Protein AF-A0A1M6M7X1-F1 (afdb_monomer_lite)

Structure (mmCIF, N/CA/C/O backbone):
data_AF-A0A1M6M7X1-F1
#
_entry.id   AF-A0A1M6M7X1-F1
#
loop_
_atom_site.group_PDB
_atom_site.id
_atom_site.type_symbol
_atom_site.label_atom_id
_atom_site.label_alt_id
_atom_site.label_comp_id
_atom_site.label_asym_id
_atom_site.label_entity_id
_atom_site.label_seq_id
_atom_site.pdbx_PDB_ins_code
_atom_site.Cartn_x
_atom_site.Cartn_y
_atom_site.Cartn_z
_atom_site.occupancy
_atom_site.B_iso_or_equiv
_atom_site.auth_seq_id
_atom_site.auth_comp_id
_atom_site.auth_asym_id
_atom_site.auth_atom_id
_atom_site.pdbx_PDB_model_num
ATOM 1 N N . MET A 1 1 ? 32.493 6.534 -99.568 1.00 54.03 1 MET A N 1
ATOM 2 C CA . MET A 1 1 ? 32.599 6.986 -98.164 1.00 54.03 1 MET A CA 1
ATOM 3 C C . MET A 1 1 ? 33.743 6.218 -97.540 1.00 54.03 1 MET A C 1
ATOM 5 O O . MET A 1 1 ? 33.725 4.997 -97.611 1.00 54.03 1 MET A O 1
ATOM 9 N N . SER A 1 2 ? 34.792 6.913 -97.105 1.00 65.88 2 SER A N 1
ATOM 10 C CA . SER A 1 2 ? 36.063 6.295 -96.724 1.00 65.88 2 SER A CA 1
ATOM 11 C C . SER A 1 2 ? 35.942 5.553 -95.394 1.00 65.88 2 SER A C 1
ATOM 13 O O . SER A 1 2 ? 35.354 6.055 -94.436 1.00 65.88 2 SER A O 1
ATOM 15 N N . ASN A 1 3 ? 36.535 4.360 -95.332 1.00 74.38 3 ASN A N 1
ATOM 16 C CA . ASN A 1 3 ? 36.610 3.530 -94.126 1.00 74.38 3 ASN A CA 1
ATOM 17 C C . ASN A 1 3 ? 37.164 4.305 -92.913 1.00 74.38 3 ASN A C 1
ATOM 19 O O . ASN A 1 3 ? 36.776 4.035 -91.782 1.00 74.38 3 ASN A O 1
ATOM 23 N N . GLU A 1 4 ? 38.000 5.317 -93.148 1.00 78.19 4 GLU A N 1
ATOM 24 C CA . GLU A 1 4 ? 38.560 6.220 -92.136 1.00 78.19 4 GLU A CA 1
ATOM 25 C C . GLU A 1 4 ? 37.496 6.919 -91.276 1.00 78.19 4 GLU A C 1
ATOM 27 O O . GLU A 1 4 ? 37.674 7.042 -90.066 1.00 78.19 4 GLU A O 1
ATOM 32 N N . PHE A 1 5 ? 36.360 7.321 -91.8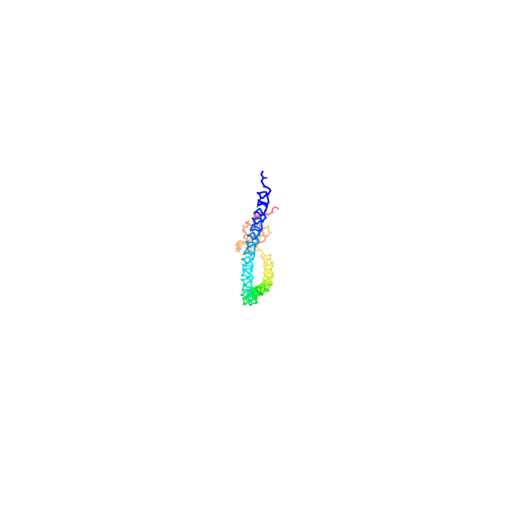61 1.00 81.44 5 PHE A N 1
ATOM 33 C CA . PHE A 1 5 ? 35.287 7.973 -91.104 1.00 81.44 5 PHE A CA 1
ATOM 34 C C . PHE A 1 5 ? 34.593 6.988 -90.148 1.00 81.44 5 PHE A C 1
ATOM 36 O O . PHE A 1 5 ? 34.307 7.315 -88.996 1.00 81.44 5 PHE A O 1
ATOM 43 N N . ILE A 1 6 ? 34.384 5.748 -90.601 1.00 80.12 6 ILE A N 1
ATOM 44 C CA . ILE A 1 6 ? 33.768 4.682 -89.801 1.00 80.12 6 ILE A CA 1
ATOM 45 C C . ILE A 1 6 ? 34.705 4.280 -88.651 1.00 80.12 6 ILE A C 1
ATOM 47 O O . ILE A 1 6 ? 34.267 4.231 -87.502 1.00 80.12 6 ILE A O 1
ATOM 51 N N . PHE A 1 7 ? 36.001 4.094 -88.918 1.00 82.19 7 PHE A N 1
ATOM 52 C CA . PHE A 1 7 ? 36.988 3.785 -87.876 1.00 82.19 7 PHE A CA 1
ATOM 53 C C . PHE A 1 7 ? 37.159 4.932 -86.866 1.00 82.19 7 PHE A C 1
ATOM 55 O O . PHE A 1 7 ? 37.235 4.683 -85.662 1.00 82.19 7 PHE A O 1
ATOM 62 N N . GLY A 1 8 ? 37.141 6.189 -87.322 1.00 87.62 8 GLY A N 1
ATOM 63 C CA . GLY A 1 8 ? 37.217 7.357 -86.441 1.00 87.62 8 GLY A CA 1
ATOM 64 C C . GLY A 1 8 ? 36.043 7.442 -85.460 1.00 87.62 8 GLY A C 1
ATOM 65 O O . GLY A 1 8 ? 36.248 7.674 -84.268 1.00 87.62 8 GLY A O 1
ATOM 66 N N . THR A 1 9 ? 34.816 7.184 -85.928 1.00 89.31 9 THR A N 1
ATOM 67 C CA . THR A 1 9 ? 33.617 7.209 -85.065 1.00 89.31 9 THR A CA 1
ATOM 68 C C . THR A 1 9 ? 33.633 6.108 -84.000 1.00 89.31 9 THR A C 1
ATOM 70 O O . THR A 1 9 ? 33.241 6.355 -82.859 1.00 89.31 9 THR A O 1
ATOM 73 N N . GLN A 1 10 ? 34.158 4.920 -84.324 1.00 87.12 10 GLN A N 1
ATOM 74 C CA . GLN A 1 10 ? 34.300 3.820 -83.367 1.00 87.12 10 GLN A CA 1
ATOM 75 C C . GLN A 1 10 ? 35.310 4.158 -82.267 1.00 87.12 10 GLN A C 1
ATOM 77 O O . GLN A 1 10 ? 34.989 4.019 -81.086 1.00 87.12 10 GLN A O 1
ATOM 82 N N . ILE A 1 11 ? 36.486 4.684 -82.625 1.00 92.19 11 ILE A N 1
ATOM 83 C CA . ILE A 1 11 ? 37.505 5.098 -81.647 1.00 92.19 11 ILE A CA 1
ATOM 84 C C . ILE A 1 11 ? 36.962 6.216 -80.749 1.00 92.19 11 ILE A C 1
ATOM 86 O O . ILE A 1 11 ? 37.096 6.142 -79.527 1.00 92.19 11 ILE A O 1
ATOM 90 N N . ALA A 1 12 ? 36.281 7.210 -81.325 1.00 92.25 12 ALA A N 1
ATOM 91 C CA . ALA A 1 12 ? 35.659 8.284 -80.554 1.00 92.25 12 ALA A CA 1
ATOM 92 C C . ALA A 1 12 ? 34.602 7.752 -79.569 1.00 92.25 12 ALA A C 1
ATOM 94 O O . ALA A 1 12 ? 34.583 8.169 -78.411 1.00 92.25 12 ALA A O 1
ATOM 95 N N . SER A 1 13 ? 33.773 6.787 -79.986 1.00 93.06 13 SER A N 1
ATOM 96 C CA . SER A 1 13 ? 32.768 6.171 -79.108 1.00 93.06 13 SER A CA 1
ATOM 97 C C . SER A 1 13 ? 33.396 5.413 -77.934 1.00 93.06 13 SER A C 1
ATOM 99 O O . SER A 1 13 ? 32.917 5.530 -76.807 1.00 93.06 13 SER A O 1
ATOM 101 N N . ILE A 1 14 ? 34.515 4.714 -78.163 1.00 92.62 14 ILE A N 1
ATOM 102 C CA . ILE A 1 14 ? 35.257 3.997 -77.118 1.00 92.62 14 ILE A CA 1
ATOM 103 C C . ILE A 1 14 ? 35.874 4.991 -76.133 1.00 92.62 14 ILE A C 1
ATOM 105 O O . ILE A 1 14 ? 35.773 4.794 -74.925 1.00 92.62 14 ILE A O 1
ATOM 109 N N . ILE A 1 15 ? 36.467 6.084 -76.620 1.00 94.00 15 ILE A N 1
ATOM 110 C CA . ILE A 1 15 ? 37.050 7.120 -75.756 1.00 94.00 15 ILE A CA 1
ATOM 111 C C . ILE A 1 15 ? 35.969 7.761 -74.879 1.00 94.00 15 ILE A C 1
ATOM 113 O O . ILE A 1 15 ? 36.151 7.871 -73.667 1.00 94.00 15 ILE A O 1
ATOM 117 N N . VAL A 1 16 ? 34.824 8.135 -75.460 1.00 94.06 16 VAL A N 1
ATOM 118 C CA . VAL A 1 16 ? 33.691 8.689 -74.701 1.00 94.06 16 VAL A CA 1
ATOM 119 C C . VAL A 1 16 ? 33.188 7.677 -73.672 1.00 94.06 16 VAL A C 1
ATOM 121 O O . VAL A 1 16 ? 32.994 8.033 -72.512 1.00 94.06 16 VAL A O 1
ATOM 124 N N . PHE A 1 17 ? 33.056 6.406 -74.052 1.00 93.50 17 PHE A N 1
ATOM 125 C CA . PHE A 1 17 ? 32.647 5.343 -73.139 1.00 93.50 17 PHE A CA 1
ATOM 126 C C . PHE A 1 17 ? 33.615 5.195 -71.953 1.00 93.50 17 PHE A C 1
ATOM 128 O O . PHE A 1 17 ? 33.182 5.212 -70.799 1.00 93.50 17 PHE A O 1
ATOM 135 N N . VAL A 1 18 ? 34.928 5.160 -72.199 1.00 94.50 18 VAL A N 1
ATOM 136 C CA . VAL A 1 18 ? 35.949 5.076 -71.139 1.00 94.50 18 VAL A CA 1
ATOM 137 C C . VAL A 1 18 ? 35.904 6.300 -70.219 1.00 94.50 18 VAL A C 1
ATOM 139 O O . VAL A 1 18 ? 35.960 6.147 -68.998 1.00 94.50 18 VAL A O 1
ATOM 142 N N . LEU A 1 19 ? 35.739 7.506 -70.771 1.00 92.81 19 LEU A N 1
ATOM 143 C CA . LEU A 1 19 ? 35.621 8.734 -69.978 1.00 92.81 19 LEU A CA 1
ATOM 144 C C . LEU A 1 19 ? 34.359 8.741 -69.106 1.00 92.81 19 LEU A C 1
ATOM 146 O O . LEU A 1 19 ? 34.427 9.133 -67.941 1.00 92.81 19 LEU A O 1
ATOM 150 N N . THR A 1 20 ? 33.222 8.269 -69.628 1.00 93.38 20 THR A N 1
ATOM 151 C CA . THR A 1 20 ? 31.982 8.164 -68.839 1.00 93.38 20 THR A CA 1
ATOM 152 C C . THR A 1 20 ? 32.108 7.153 -67.702 1.00 93.38 20 THR A C 1
ATOM 154 O O . THR A 1 20 ? 31.747 7.473 -66.569 1.00 93.38 20 THR A O 1
ATOM 157 N N . LEU A 1 21 ? 32.699 5.978 -67.950 1.00 90.56 21 LEU A N 1
ATOM 158 C CA . LEU A 1 21 ? 32.972 4.991 -66.902 1.00 90.56 21 LEU A CA 1
ATOM 159 C C . LEU A 1 21 ? 33.907 5.547 -65.826 1.00 90.56 21 LEU A C 1
ATOM 161 O O . LEU A 1 21 ? 33.654 5.361 -64.636 1.00 90.56 21 LEU A O 1
ATOM 165 N N . PHE A 1 22 ? 34.954 6.271 -66.228 1.00 93.19 22 PHE A N 1
ATOM 166 C CA . PHE A 1 22 ? 35.878 6.902 -65.290 1.00 93.19 22 PHE A CA 1
ATOM 167 C C . PHE A 1 22 ? 35.189 7.978 -64.436 1.00 93.19 22 PHE A C 1
ATOM 169 O O . PHE A 1 22 ? 35.411 8.043 -63.225 1.00 93.19 22 PHE A O 1
ATOM 176 N N . GLY A 1 23 ? 34.307 8.783 -65.038 1.00 89.94 23 GLY A N 1
ATOM 177 C CA . GLY A 1 23 ? 33.498 9.774 -64.326 1.00 89.94 23 GLY A CA 1
ATOM 178 C C . GLY A 1 23 ? 32.577 9.142 -63.279 1.00 89.94 23 GLY A C 1
ATOM 179 O O . GLY A 1 23 ? 32.556 9.585 -62.129 1.00 89.94 23 GLY A O 1
ATOM 180 N N . ILE A 1 24 ? 31.874 8.065 -63.646 1.00 89.00 24 ILE A N 1
ATOM 181 C CA . ILE A 1 24 ? 30.995 7.320 -62.731 1.00 89.00 24 ILE A CA 1
ATOM 182 C C . ILE A 1 24 ? 31.812 6.693 -61.596 1.00 89.00 24 ILE A C 1
ATOM 184 O O . ILE A 1 24 ? 31.451 6.845 -60.431 1.00 89.00 24 ILE A O 1
ATOM 188 N N . TYR A 1 25 ? 32.942 6.052 -61.911 1.00 88.25 25 TYR A N 1
ATOM 189 C CA . TYR A 1 25 ? 33.834 5.456 -60.915 1.00 88.25 25 TYR A CA 1
ATOM 190 C C . TYR A 1 25 ? 34.336 6.495 -59.905 1.00 88.25 25 TYR A C 1
ATOM 192 O O . TYR A 1 25 ? 34.223 6.291 -58.696 1.00 88.25 25 TYR A O 1
ATOM 200 N N . ARG A 1 26 ? 34.829 7.646 -60.383 1.00 84.31 26 ARG A N 1
ATOM 201 C CA . ARG A 1 26 ? 35.319 8.727 -59.516 1.00 84.31 26 ARG A CA 1
ATOM 202 C C . ARG A 1 26 ? 34.208 9.293 -58.627 1.00 84.31 26 ARG A C 1
ATOM 204 O O . ARG A 1 26 ? 34.454 9.558 -57.452 1.00 84.31 26 ARG A O 1
ATOM 211 N N . SER A 1 27 ? 32.997 9.453 -59.164 1.00 82.44 27 SER A N 1
ATOM 212 C CA . SER A 1 27 ? 31.837 9.901 -58.384 1.00 82.44 27 SER A CA 1
ATOM 213 C C . SER A 1 27 ? 31.486 8.907 -57.274 1.00 82.44 27 SER A C 1
ATOM 215 O O . SER A 1 27 ? 31.290 9.307 -56.128 1.00 82.44 27 SER A O 1
ATOM 217 N N . LEU A 1 28 ? 31.490 7.608 -57.584 1.00 81.56 28 LEU A N 1
ATOM 218 C CA . LEU A 1 28 ? 31.198 6.554 -56.614 1.00 81.56 28 LEU A CA 1
ATOM 219 C C . LEU A 1 28 ? 32.229 6.505 -55.477 1.00 81.56 28 LEU A C 1
ATOM 221 O O . LEU A 1 28 ? 31.867 6.296 -54.321 1.00 81.56 28 LEU A O 1
ATOM 225 N N . VAL A 1 29 ? 33.510 6.706 -55.800 1.00 82.31 29 VAL A N 1
ATOM 226 C CA . VAL A 1 29 ? 34.595 6.761 -54.809 1.00 82.31 29 VAL A CA 1
ATOM 227 C C . VAL A 1 29 ? 34.425 7.972 -53.890 1.00 82.31 29 VAL A C 1
ATOM 229 O O . VAL A 1 29 ? 34.438 7.810 -52.675 1.00 82.31 29 VAL A O 1
ATOM 232 N N . SER A 1 30 ? 34.139 9.154 -54.446 1.00 73.50 30 SER A N 1
ATOM 233 C CA . SER A 1 30 ? 33.895 10.361 -53.643 1.00 73.50 30 SER A CA 1
ATOM 234 C C . SER A 1 30 ? 32.686 10.218 -52.711 1.00 73.50 30 SER A C 1
ATOM 236 O O . SER A 1 30 ? 32.713 10.723 -51.591 1.00 73.50 30 SER A O 1
ATOM 238 N N . GLN A 1 31 ? 31.629 9.529 -53.153 1.00 71.19 31 GLN A N 1
ATOM 239 C CA . GLN A 1 31 ? 30.468 9.246 -52.307 1.00 71.19 31 GLN A CA 1
ATOM 240 C C . GLN A 1 31 ? 30.832 8.275 -51.177 1.00 71.19 31 GLN A C 1
ATOM 242 O O . GLN A 1 31 ? 30.472 8.518 -50.026 1.00 71.19 31 GLN A O 1
ATOM 247 N N . LYS A 1 32 ? 31.601 7.219 -51.474 1.00 71.81 32 LYS A N 1
ATOM 248 C CA . LYS A 1 32 ? 32.083 6.270 -50.460 1.00 71.81 32 LYS A CA 1
ATOM 249 C C . LYS A 1 32 ? 32.921 6.946 -49.377 1.00 71.81 32 LYS A C 1
ATOM 251 O O . LYS A 1 32 ? 32.707 6.639 -48.209 1.00 71.81 32 LYS A O 1
ATOM 256 N N . ASP A 1 33 ? 33.799 7.879 -49.732 1.00 72.88 33 ASP A N 1
ATOM 257 C CA . ASP A 1 33 ? 34.637 8.579 -48.750 1.00 72.88 33 ASP A CA 1
ATOM 258 C C . ASP A 1 33 ? 33.793 9.423 -47.781 1.00 72.88 33 ASP A C 1
ATOM 260 O O . ASP A 1 33 ? 33.977 9.330 -46.568 1.00 72.88 33 ASP A O 1
ATOM 264 N N . SER A 1 34 ? 32.786 10.143 -48.290 1.00 70.56 34 SER A N 1
ATOM 265 C CA . SER A 1 34 ? 31.873 10.936 -47.449 1.00 70.56 34 SER A CA 1
ATOM 266 C C . SER A 1 34 ? 31.012 10.077 -46.510 1.00 70.56 34 SER A C 1
ATOM 268 O O . SER A 1 34 ? 30.774 10.443 -45.360 1.00 70.56 34 SER A O 1
ATOM 270 N N . VAL A 1 35 ? 30.590 8.891 -46.963 1.00 74.75 35 VAL A N 1
ATOM 271 C CA . VAL A 1 35 ? 29.845 7.926 -46.139 1.00 74.75 35 VAL A CA 1
ATOM 272 C C . VAL A 1 35 ? 30.746 7.307 -45.070 1.00 74.75 35 VAL A C 1
ATOM 274 O O . VAL A 1 35 ? 30.307 7.114 -43.939 1.00 74.75 35 VAL A O 1
ATOM 277 N N . ILE A 1 36 ? 32.007 7.014 -45.396 1.00 73.12 36 ILE A N 1
ATOM 278 C CA . ILE A 1 36 ? 32.982 6.497 -44.428 1.00 73.12 36 ILE A CA 1
ATOM 279 C C . ILE A 1 36 ? 33.263 7.540 -43.342 1.00 73.12 36 ILE A C 1
ATOM 281 O O . ILE A 1 36 ? 33.352 7.183 -42.167 1.00 73.12 36 ILE A O 1
ATOM 285 N N . GLU A 1 37 ? 33.384 8.813 -43.710 1.00 78.00 37 GLU A N 1
ATOM 286 C CA . GLU A 1 37 ? 33.594 9.903 -42.758 1.00 78.00 37 GLU A CA 1
ATOM 287 C C . GLU A 1 37 ? 32.381 10.090 -41.836 1.00 78.00 37 GLU A C 1
ATOM 289 O O . GLU A 1 37 ? 32.538 10.085 -40.613 1.00 78.00 37 GLU A O 1
ATOM 294 N N . LEU A 1 38 ? 31.168 10.090 -42.398 1.00 76.06 38 LEU A N 1
ATOM 295 C CA . LEU A 1 38 ? 29.918 10.147 -41.636 1.00 76.06 38 LEU A CA 1
ATOM 296 C C . LEU A 1 38 ? 29.772 8.965 -40.659 1.00 76.06 38 LEU A C 1
ATOM 298 O O . LEU A 1 38 ? 29.432 9.155 -39.491 1.00 76.06 38 LEU A O 1
ATOM 302 N N . LEU A 1 39 ? 30.044 7.736 -41.112 1.00 69.12 39 LEU A N 1
ATOM 303 C CA . LEU A 1 39 ? 29.962 6.534 -40.272 1.00 69.12 39 LEU A CA 1
ATOM 304 C C . LEU A 1 39 ? 31.002 6.557 -39.144 1.00 69.12 39 LEU A C 1
ATOM 306 O O . LEU A 1 39 ? 30.700 6.162 -38.017 1.00 69.12 39 LEU A O 1
ATOM 310 N N . ARG A 1 40 ? 32.217 7.054 -39.415 1.00 73.19 40 ARG A N 1
ATOM 311 C CA . ARG A 1 40 ? 33.253 7.245 -38.387 1.00 73.19 40 ARG A CA 1
ATOM 312 C C . ARG A 1 40 ? 32.832 8.273 -37.346 1.00 73.19 40 ARG A C 1
ATOM 314 O O . ARG A 1 40 ? 33.077 8.065 -36.158 1.00 73.19 40 ARG A O 1
ATOM 321 N N . GLU A 1 41 ? 32.193 9.357 -37.768 1.00 78.94 41 GLU A N 1
ATOM 322 C CA . GLU A 1 41 ? 31.708 10.390 -36.860 1.00 78.94 41 GLU A CA 1
ATOM 323 C C . GLU A 1 41 ? 30.548 9.889 -35.989 1.00 78.94 41 GLU A C 1
ATOM 325 O O . GLU A 1 41 ? 30.575 10.082 -34.774 1.00 78.94 41 GLU A O 1
ATOM 330 N N . GLN A 1 42 ? 29.597 9.141 -36.559 1.00 74.81 42 GLN A N 1
ATOM 331 C CA . GLN A 1 42 ? 28.533 8.488 -35.787 1.00 74.81 42 GLN A CA 1
ATOM 332 C C . GLN A 1 42 ? 29.081 7.471 -34.781 1.00 74.81 42 GLN A C 1
ATOM 334 O O . GLN A 1 42 ? 28.630 7.448 -33.636 1.00 74.81 42 GLN A O 1
ATOM 339 N N . SER A 1 43 ? 30.081 6.674 -35.173 1.00 70.88 43 SER A N 1
ATOM 340 C CA . SER A 1 43 ? 30.738 5.727 -34.267 1.00 70.88 43 SER A CA 1
ATOM 341 C C . SER A 1 43 ? 31.414 6.449 -33.100 1.00 70.88 43 SER A C 1
ATOM 343 O O . SER A 1 43 ? 31.220 6.057 -31.954 1.00 70.88 43 SER A O 1
ATOM 345 N N . ARG A 1 44 ? 32.144 7.543 -33.363 1.00 76.00 44 ARG A N 1
ATOM 346 C CA . ARG A 1 44 ? 32.761 8.368 -32.307 1.00 76.00 44 ARG A CA 1
ATOM 347 C C . ARG A 1 44 ? 31.725 9.030 -31.407 1.00 76.00 44 ARG A C 1
ATOM 349 O O . ARG A 1 44 ? 31.915 9.085 -30.198 1.00 76.00 44 ARG A O 1
ATOM 356 N N . GLN A 1 45 ? 30.620 9.523 -31.965 1.00 80.50 45 GLN A N 1
ATOM 357 C CA . GLN A 1 45 ? 29.532 10.094 -31.170 1.00 80.50 45 GLN A CA 1
ATOM 358 C C . GLN A 1 45 ? 28.878 9.047 -30.264 1.00 80.50 45 GLN A C 1
ATOM 360 O O . GLN A 1 45 ? 28.573 9.347 -29.112 1.00 80.50 45 GLN A O 1
ATOM 365 N N . GLN A 1 46 ? 28.663 7.826 -30.760 1.00 72.06 46 GLN A N 1
ATOM 366 C CA . GLN A 1 46 ? 28.135 6.729 -29.951 1.00 72.06 46 GLN A CA 1
ATOM 367 C C . GLN A 1 46 ? 29.126 6.294 -28.871 1.00 72.06 46 GLN A C 1
ATOM 369 O O . GLN A 1 46 ? 28.714 6.117 -27.732 1.00 72.06 46 GLN A O 1
ATOM 374 N N . GLU A 1 47 ? 30.415 6.190 -29.186 1.00 72.81 47 GLU A N 1
ATOM 375 C CA . GLU A 1 47 ? 31.465 5.850 -28.221 1.00 72.81 47 GLU A CA 1
ATOM 376 C C . GLU A 1 47 ? 31.599 6.917 -27.124 1.00 72.81 47 GLU A C 1
ATOM 378 O O . GLU A 1 47 ? 31.633 6.581 -25.944 1.00 72.81 47 GLU A O 1
ATOM 383 N N . ASN A 1 48 ? 31.545 8.203 -27.484 1.00 75.00 48 ASN A N 1
ATOM 384 C CA . ASN A 1 48 ? 31.525 9.308 -26.522 1.00 75.00 48 ASN A CA 1
ATOM 385 C C . ASN A 1 48 ? 30.273 9.281 -25.637 1.00 75.00 48 ASN A C 1
ATOM 387 O O . ASN A 1 48 ? 30.383 9.484 -24.433 1.00 75.00 48 ASN A O 1
ATOM 391 N N . LYS A 1 49 ? 29.095 8.974 -26.202 1.00 72.50 49 LYS A N 1
ATOM 392 C CA . LYS A 1 49 ? 27.866 8.775 -25.418 1.00 72.50 49 LYS A CA 1
ATOM 393 C C . LYS A 1 49 ? 27.969 7.561 -24.506 1.00 72.50 49 LYS A C 1
ATOM 395 O O . LYS A 1 49 ? 27.485 7.620 -23.387 1.00 72.50 49 LYS A O 1
ATOM 400 N N . ILE A 1 50 ? 28.592 6.472 -24.953 1.00 66.19 50 ILE A N 1
ATOM 401 C CA . ILE A 1 50 ? 28.829 5.289 -24.123 1.00 66.19 50 ILE A CA 1
ATOM 402 C C . ILE A 1 50 ? 29.800 5.626 -22.994 1.00 66.19 50 ILE A C 1
ATOM 404 O O . ILE A 1 50 ? 29.540 5.214 -21.877 1.00 66.19 50 ILE A O 1
ATOM 408 N N . LEU A 1 51 ? 30.861 6.398 -23.236 1.00 67.44 51 LEU A N 1
ATOM 409 C CA . LEU A 1 51 ? 31.795 6.852 -22.199 1.00 67.44 51 LEU A CA 1
ATOM 410 C C . LEU A 1 51 ? 31.140 7.819 -21.208 1.00 67.44 51 LEU A C 1
ATOM 412 O O . LEU A 1 51 ? 31.328 7.685 -20.003 1.00 67.44 51 LEU A O 1
ATOM 416 N N . GLU A 1 52 ? 30.340 8.768 -21.688 1.00 69.62 52 GLU A N 1
ATOM 417 C CA . GLU A 1 52 ? 29.571 9.686 -20.845 1.00 69.62 52 GLU A CA 1
ATOM 418 C C . GLU A 1 52 ? 28.541 8.924 -20.003 1.00 69.62 52 GLU A C 1
ATOM 420 O O . GLU 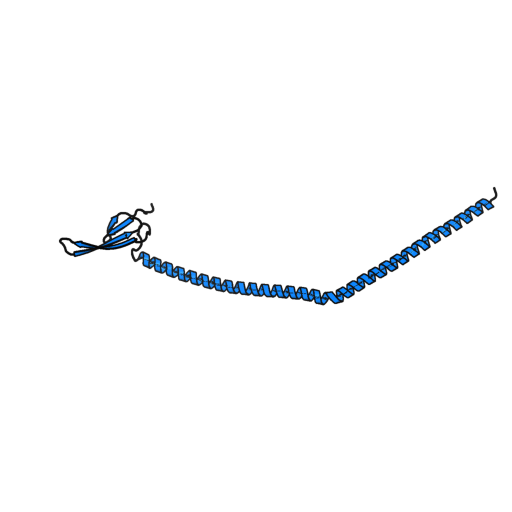A 1 52 ? 28.471 9.105 -18.788 1.00 69.62 52 GLU A O 1
ATOM 425 N N . LEU A 1 53 ? 27.816 7.988 -20.620 1.00 61.41 53 LEU A N 1
ATOM 426 C CA . LEU A 1 53 ? 26.902 7.094 -19.923 1.00 61.41 53 LEU A CA 1
ATOM 427 C C . LEU A 1 53 ? 27.644 6.119 -19.010 1.00 61.41 53 LEU A C 1
ATOM 429 O O . LEU A 1 53 ? 27.130 5.833 -17.949 1.00 61.41 53 LEU A O 1
ATOM 433 N N . GLN A 1 54 ? 28.834 5.614 -19.320 1.00 58.62 54 GLN A N 1
ATOM 434 C CA . GLN A 1 54 ? 29.612 4.761 -18.408 1.00 58.62 54 GLN A CA 1
ATOM 435 C C . GLN A 1 54 ? 30.137 5.551 -17.209 1.00 58.62 54 GLN A C 1
ATOM 437 O O . GLN A 1 54 ? 30.155 5.024 -16.101 1.00 58.62 54 GLN A O 1
ATOM 442 N N . ASN A 1 55 ? 30.481 6.824 -17.403 1.00 63.56 55 ASN A N 1
ATOM 443 C CA . ASN A 1 55 ? 30.858 7.725 -16.318 1.00 63.56 55 ASN A CA 1
ATOM 444 C C . ASN A 1 55 ? 29.646 8.174 -15.475 1.00 63.56 55 ASN A C 1
ATOM 446 O O . ASN A 1 55 ? 29.822 8.528 -14.312 1.00 63.56 55 ASN A O 1
ATOM 450 N N . GLN A 1 56 ? 28.420 8.133 -16.017 1.00 61.59 56 GLN A N 1
ATOM 451 C CA . GLN A 1 56 ? 27.183 8.510 -15.310 1.00 61.59 56 GLN A CA 1
ATOM 452 C C . GLN A 1 56 ? 26.341 7.318 -14.787 1.00 61.59 56 GLN A C 1
ATOM 454 O O . GLN A 1 56 ? 25.633 7.459 -13.794 1.00 61.59 56 GLN A O 1
ATOM 459 N N . SER A 1 57 ? 26.377 6.136 -15.411 1.00 57.38 57 SER A N 1
ATOM 460 C CA . SER A 1 57 ? 25.351 5.082 -15.249 1.00 57.38 57 SER A CA 1
ATOM 461 C C . SER A 1 57 ? 25.529 4.095 -14.093 1.00 57.38 57 SER A C 1
ATOM 463 O O . SER A 1 57 ? 24.505 3.751 -13.504 1.00 57.38 57 SER A O 1
ATOM 465 N N . PRO A 1 58 ? 26.723 3.624 -13.687 1.00 54.88 58 PRO A N 1
ATOM 466 C CA . PRO A 1 58 ? 26.783 2.639 -12.613 1.00 54.88 58 PRO A CA 1
ATOM 467 C C . PRO A 1 58 ? 26.543 3.260 -11.233 1.00 54.88 58 PRO A C 1
ATOM 469 O O . PRO A 1 58 ? 26.097 2.542 -10.348 1.00 54.88 58 PRO A O 1
ATOM 472 N N . ASP A 1 59 ? 26.766 4.566 -11.040 1.00 60.78 59 ASP A N 1
ATOM 473 C CA . ASP A 1 59 ? 26.591 5.230 -9.736 1.00 60.78 59 ASP A CA 1
ATOM 474 C C . ASP A 1 59 ? 25.237 5.955 -9.614 1.00 60.78 59 ASP A C 1
ATOM 476 O O . ASP A 1 59 ? 24.594 5.907 -8.573 1.00 60.78 59 ASP A O 1
ATOM 480 N N . VAL A 1 60 ? 24.716 6.574 -10.682 1.00 65.50 60 VAL A N 1
ATOM 481 C CA . VAL A 1 60 ? 23.412 7.269 -10.611 1.00 65.50 60 VAL A CA 1
ATOM 482 C C . VAL A 1 60 ? 22.246 6.285 -10.650 1.00 65.50 60 VAL A C 1
ATOM 484 O O . VAL A 1 60 ? 21.288 6.427 -9.891 1.00 65.50 60 VAL A O 1
ATOM 487 N N . LEU A 1 61 ? 22.328 5.261 -11.502 1.00 61.28 61 LEU A N 1
ATOM 488 C CA . LEU A 1 61 ? 21.266 4.264 -11.624 1.00 61.28 61 LEU A CA 1
ATOM 489 C C . LEU A 1 61 ? 21.249 3.334 -10.403 1.00 61.28 61 LEU A C 1
ATOM 491 O O . LEU A 1 61 ? 20.174 2.982 -9.922 1.00 61.28 61 LEU A O 1
ATOM 495 N N . SER A 1 62 ? 22.422 3.007 -9.845 1.00 60.75 62 SER A N 1
ATOM 496 C CA . SER A 1 62 ? 22.515 2.278 -8.576 1.00 60.75 62 SER A CA 1
ATOM 497 C C . SER A 1 62 ? 22.065 3.126 -7.391 1.00 60.75 62 SER A C 1
ATOM 499 O O . SER A 1 62 ? 21.378 2.587 -6.529 1.00 60.75 62 SER A O 1
ATOM 501 N N . ARG A 1 63 ? 22.345 4.437 -7.355 1.00 65.75 63 ARG A N 1
ATOM 502 C CA . ARG A 1 63 ? 21.794 5.340 -6.331 1.00 65.75 63 ARG A CA 1
ATOM 503 C C . ARG A 1 63 ? 20.281 5.434 -6.409 1.00 65.75 63 ARG A C 1
ATOM 505 O O . ARG A 1 63 ? 19.636 5.237 -5.392 1.00 65.75 63 ARG A O 1
ATOM 512 N N . GLN A 1 64 ? 19.704 5.651 -7.591 1.00 74.38 64 GLN A N 1
ATOM 513 C CA . GLN A 1 64 ? 18.245 5.698 -7.746 1.00 74.38 64 GLN A CA 1
ATOM 514 C C . GLN A 1 64 ? 17.582 4.366 -7.393 1.00 74.38 64 GLN A C 1
ATOM 516 O O . GLN A 1 64 ? 16.513 4.346 -6.783 1.00 74.38 64 GLN A O 1
ATOM 521 N N . LEU A 1 65 ? 18.198 3.242 -7.769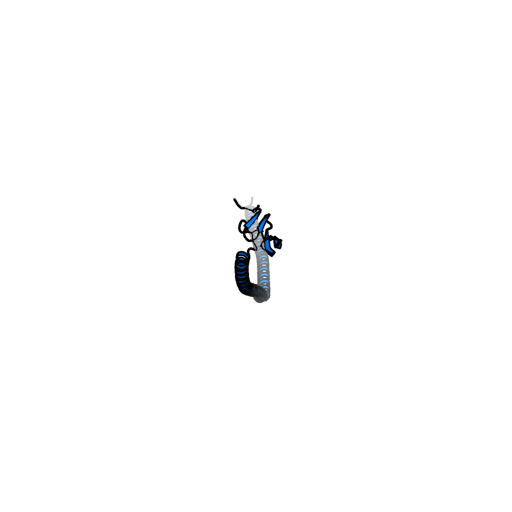 1.00 70.06 65 LEU A N 1
ATOM 522 C CA . LEU A 1 65 ? 17.682 1.926 -7.411 1.00 70.06 65 LEU A CA 1
ATOM 523 C C . LEU A 1 65 ? 17.804 1.681 -5.901 1.00 70.06 65 LEU A C 1
ATOM 525 O O . LEU A 1 65 ? 16.847 1.219 -5.291 1.00 70.06 65 LEU A O 1
ATOM 529 N N . SER A 1 66 ? 18.934 2.045 -5.294 1.00 67.25 66 SER A N 1
ATOM 530 C CA . SER A 1 66 ? 19.165 1.926 -3.850 1.00 67.25 66 SER A CA 1
ATOM 531 C C . SER A 1 66 ? 18.213 2.815 -3.053 1.00 67.25 66 SER A C 1
ATOM 533 O O . SER A 1 66 ? 17.634 2.356 -2.078 1.00 67.25 66 SER A O 1
ATOM 535 N N . GLU A 1 67 ? 17.969 4.042 -3.512 1.00 76.62 67 GLU A N 1
ATOM 536 C CA . GLU A 1 67 ? 17.009 4.974 -2.918 1.00 76.62 67 GLU A CA 1
ATOM 537 C C . GLU A 1 67 ? 15.582 4.416 -2.995 1.00 76.62 67 GLU A C 1
ATOM 539 O O . GLU A 1 67 ? 14.855 4.411 -2.003 1.00 76.62 67 GLU A O 1
ATOM 544 N N . ARG A 1 68 ? 15.184 3.847 -4.141 1.00 75.44 68 ARG A N 1
ATOM 545 C CA . ARG A 1 68 ? 13.879 3.180 -4.278 1.00 75.44 68 ARG A CA 1
ATOM 546 C C . ARG A 1 68 ? 13.753 1.948 -3.387 1.00 75.44 68 ARG A C 1
ATOM 548 O O . ARG A 1 68 ? 12.685 1.729 -2.817 1.00 75.44 68 ARG A O 1
ATOM 555 N N . VAL A 1 69 ? 14.816 1.154 -3.263 1.00 72.62 69 VAL A N 1
ATOM 556 C CA . VAL A 1 69 ? 14.854 -0.010 -2.366 1.00 72.62 69 VAL A CA 1
ATOM 557 C C . VAL A 1 69 ? 14.750 0.436 -0.907 1.00 72.62 69 VAL A C 1
ATOM 559 O O . VAL A 1 69 ? 13.979 -0.151 -0.154 1.00 72.62 69 VAL A O 1
ATOM 562 N N . GLU A 1 70 ? 15.445 1.500 -0.509 1.00 78.31 70 GLU A N 1
ATOM 563 C CA . GLU A 1 70 ? 15.386 2.041 0.850 1.00 78.31 70 GLU A CA 1
ATOM 564 C C . GLU A 1 70 ? 13.991 2.588 1.193 1.00 78.31 70 GLU A C 1
ATOM 566 O O . GLU A 1 70 ? 13.463 2.299 2.267 1.00 78.31 70 GLU A O 1
ATOM 571 N N . ILE A 1 71 ? 13.356 3.323 0.272 1.00 81.62 71 ILE A N 1
ATOM 572 C CA . ILE A 1 71 ? 11.976 3.806 0.436 1.00 81.62 71 ILE A CA 1
ATOM 573 C C . ILE A 1 71 ? 11.007 2.627 0.591 1.00 81.62 71 ILE A C 1
ATOM 575 O O . ILE A 1 71 ? 10.171 2.634 1.494 1.00 81.62 71 ILE A O 1
ATOM 579 N N . ALA A 1 72 ? 11.132 1.597 -0.252 1.00 70.81 72 ALA A N 1
ATOM 580 C CA . ALA A 1 72 ? 10.282 0.412 -0.179 1.00 70.81 72 ALA A CA 1
ATOM 581 C C . ALA A 1 72 ? 10.475 -0.364 1.136 1.00 70.81 72 ALA A C 1
ATOM 583 O O . ALA A 1 72 ? 9.495 -0.815 1.726 1.00 70.81 72 ALA A O 1
ATOM 584 N N . LEU A 1 73 ? 11.714 -0.488 1.624 1.00 71.69 73 LEU A N 1
ATOM 585 C CA . LEU A 1 73 ? 12.012 -1.131 2.906 1.00 71.69 73 LEU A CA 1
ATOM 586 C C . LEU A 1 73 ? 11.427 -0.356 4.090 1.00 71.69 73 LEU A C 1
ATOM 588 O O . LEU A 1 73 ? 10.797 -0.970 4.948 1.00 71.69 73 LEU A O 1
ATOM 592 N N . LYS A 1 74 ? 11.565 0.976 4.112 1.00 79.06 74 LYS A N 1
ATOM 593 C CA . LYS A 1 74 ? 10.951 1.829 5.146 1.00 79.06 74 LYS A CA 1
ATOM 594 C C . LYS A 1 74 ? 9.431 1.715 5.148 1.00 79.06 74 LYS A C 1
ATOM 596 O O . LYS A 1 74 ? 8.819 1.690 6.212 1.00 79.06 74 LYS A O 1
ATOM 601 N N . GLU A 1 75 ? 8.818 1.617 3.972 1.00 65.88 75 GLU A N 1
ATOM 602 C CA . GLU A 1 75 ? 7.370 1.450 3.863 1.00 65.88 75 GLU A CA 1
ATOM 603 C C . GLU A 1 75 ? 6.914 0.064 4.337 1.00 65.88 75 GLU A C 1
ATOM 605 O O . GLU A 1 75 ? 5.929 -0.037 5.065 1.00 65.88 75 GLU A O 1
ATOM 610 N N . ILE A 1 76 ? 7.652 -1.001 4.008 1.00 66.44 76 ILE A N 1
ATOM 611 C CA . ILE A 1 76 ? 7.394 -2.348 4.542 1.00 66.44 76 ILE A CA 1
ATOM 612 C C . ILE A 1 76 ? 7.541 -2.367 6.067 1.00 66.44 76 ILE A C 1
ATOM 614 O O . ILE A 1 76 ? 6.703 -2.954 6.750 1.00 66.44 76 ILE A O 1
ATOM 618 N N . GLU A 1 77 ? 8.573 -1.723 6.614 1.00 73.75 77 GLU A N 1
ATOM 619 C CA . GLU A 1 77 ? 8.781 -1.621 8.060 1.00 73.75 77 GLU A CA 1
ATOM 620 C C . GLU A 1 77 ? 7.629 -0.868 8.733 1.00 73.75 77 GLU A C 1
ATOM 622 O O . GLU A 1 77 ? 7.067 -1.372 9.705 1.00 73.75 77 GLU A O 1
ATOM 627 N N . ARG A 1 78 ? 7.207 0.274 8.172 1.00 77.81 78 ARG A N 1
ATOM 628 C CA . ARG A 1 78 ? 6.044 1.040 8.643 1.00 77.81 78 ARG A CA 1
ATOM 629 C C . ARG A 1 78 ? 4.774 0.194 8.632 1.00 77.81 78 ARG A C 1
ATOM 631 O O . ARG A 1 78 ? 4.115 0.087 9.660 1.00 77.81 78 ARG A O 1
ATOM 638 N N . LEU A 1 79 ? 4.472 -0.462 7.512 1.00 62.16 79 LEU A N 1
ATOM 639 C CA . LEU A 1 79 ? 3.292 -1.321 7.372 1.00 62.16 79 LEU A CA 1
ATOM 640 C C . LEU A 1 79 ? 3.345 -2.542 8.302 1.00 62.16 79 LEU A C 1
ATOM 642 O O . LEU A 1 79 ? 2.315 -2.970 8.822 1.00 62.16 79 LEU A O 1
ATOM 646 N N . SER A 1 80 ? 4.532 -3.097 8.550 1.00 66.81 80 SER A N 1
ATOM 647 C CA . SER A 1 80 ? 4.733 -4.187 9.509 1.00 66.81 80 SER A CA 1
ATOM 648 C C . SER A 1 80 ? 4.524 -3.717 10.953 1.00 66.81 80 SER A C 1
ATOM 650 O O . SER A 1 80 ? 3.924 -4.437 11.757 1.00 66.81 80 SER A O 1
ATOM 652 N N . LEU A 1 81 ? 4.996 -2.514 11.295 1.00 74.19 81 LEU A N 1
ATOM 653 C CA . LEU A 1 81 ? 4.784 -1.907 12.608 1.00 74.19 81 LEU A CA 1
ATOM 654 C C . LEU A 1 81 ? 3.304 -1.575 12.828 1.00 74.19 81 LEU A C 1
ATOM 656 O O . LEU A 1 81 ? 2.760 -1.896 13.885 1.00 74.19 81 LEU A O 1
ATOM 660 N N . ASP A 1 82 ? 2.647 -1.008 11.816 1.00 72.88 82 ASP A N 1
ATOM 661 C CA . ASP A 1 82 ? 1.215 -0.708 11.818 1.00 72.88 82 ASP A CA 1
ATOM 662 C C . ASP A 1 82 ? 0.391 -1.993 11.932 1.00 72.88 82 ASP A C 1
ATOM 664 O O . ASP A 1 82 ? -0.499 -2.077 12.773 1.00 72.88 82 ASP A O 1
ATOM 668 N N . GLY A 1 83 ? 0.738 -3.057 11.200 1.00 73.38 83 GLY A N 1
ATOM 669 C CA . GLY A 1 83 ? 0.099 -4.369 11.346 1.00 73.38 83 GLY A CA 1
ATOM 670 C C . GLY A 1 83 ? 0.246 -4.955 12.759 1.00 73.38 83 GLY A C 1
ATOM 671 O O . GLY A 1 83 ? -0.709 -5.501 13.319 1.00 73.38 83 GLY A O 1
ATOM 672 N N . GLY A 1 84 ? 1.421 -4.803 13.377 1.00 74.69 84 GLY A N 1
ATOM 673 C CA . GLY A 1 84 ? 1.670 -5.211 14.761 1.00 74.69 84 GLY A CA 1
ATOM 674 C C . GLY A 1 84 ? 0.902 -4.377 15.792 1.00 74.69 84 GLY A C 1
ATOM 675 O O . GLY A 1 84 ? 0.354 -4.931 16.751 1.00 74.69 84 GLY A O 1
ATOM 676 N N . ASN A 1 85 ? 0.828 -3.061 15.593 1.00 74.69 85 ASN A N 1
ATOM 677 C CA . ASN A 1 85 ? 0.090 -2.140 16.455 1.00 74.69 85 ASN A CA 1
ATOM 678 C C . ASN A 1 85 ? -1.420 -2.345 16.329 1.00 74.69 85 ASN A C 1
ATOM 680 O O . ASN A 1 85 ? -2.088 -2.491 17.350 1.00 74.69 85 ASN A O 1
ATOM 684 N N . HIS A 1 86 ? -1.947 -2.496 15.115 1.00 73.88 86 HIS A N 1
ATOM 685 C CA . HIS A 1 86 ? -3.354 -2.817 14.895 1.00 73.88 86 HIS A CA 1
ATOM 686 C C . HIS A 1 86 ? -3.731 -4.162 15.506 1.00 73.88 86 HIS A C 1
ATOM 688 O O . HIS A 1 86 ? -4.781 -4.269 16.127 1.00 73.88 86 HIS A O 1
ATOM 694 N N . LYS A 1 87 ? -2.865 -5.180 15.444 1.00 75.94 87 LYS A N 1
ATOM 695 C CA . LYS A 1 87 ? -3.126 -6.453 16.133 1.00 75.94 87 LYS A CA 1
ATOM 696 C C . LYS A 1 87 ? -3.227 -6.283 17.655 1.00 75.94 87 LYS A C 1
ATOM 698 O O . LYS A 1 87 ? -4.085 -6.902 18.282 1.00 75.94 87 LYS A O 1
ATOM 703 N N . LYS A 1 88 ? -2.383 -5.435 18.255 1.00 75.75 88 LYS A N 1
ATOM 704 C CA . LYS A 1 88 ? -2.451 -5.106 19.691 1.00 75.75 88 LYS A CA 1
ATOM 705 C C . LYS A 1 88 ? -3.703 -4.297 20.036 1.00 75.75 88 LYS A C 1
ATOM 707 O O . LYS A 1 88 ? -4.334 -4.576 21.053 1.00 75.75 88 LYS A O 1
ATOM 712 N N . GLU A 1 89 ? -4.074 -3.326 19.206 1.00 73.12 89 GLU A N 1
ATOM 713 C CA . GLU A 1 89 ? -5.290 -2.527 19.384 1.00 73.12 89 GLU A CA 1
ATOM 714 C C . GLU A 1 89 ? -6.555 -3.370 19.240 1.00 73.12 89 GLU A C 1
ATOM 716 O O . GLU A 1 89 ? -7.442 -3.262 20.083 1.00 73.12 89 GLU A O 1
ATOM 721 N N . ILE A 1 90 ? -6.613 -4.257 18.242 1.00 73.12 90 ILE A N 1
ATOM 722 C CA . ILE A 1 90 ? -7.710 -5.214 18.055 1.00 73.12 90 ILE A CA 1
ATOM 723 C C . ILE A 1 90 ? -7.836 -6.097 19.294 1.00 73.12 90 ILE A C 1
ATOM 725 O O . ILE A 1 90 ? -8.913 -6.169 19.874 1.00 73.12 90 ILE A O 1
ATOM 729 N N . PHE A 1 91 ? -6.737 -6.685 19.775 1.00 79.25 91 PHE A N 1
ATOM 730 C CA . PHE A 1 91 ? -6.764 -7.519 20.979 1.00 79.25 91 PHE A CA 1
ATOM 731 C C . PHE A 1 91 ? -7.227 -6.744 22.225 1.00 79.25 91 PHE A C 1
ATOM 733 O O . PHE A 1 91 ? -8.014 -7.246 23.029 1.00 79.25 91 PHE A O 1
ATOM 740 N N . LYS A 1 92 ? -6.777 -5.492 22.386 1.00 82.69 92 LYS A N 1
ATOM 741 C CA . LYS A 1 92 ? -7.228 -4.616 23.476 1.00 82.69 92 LYS A CA 1
ATOM 742 C C . LYS A 1 92 ? -8.727 -4.322 23.364 1.00 82.69 92 LYS A C 1
ATOM 744 O O . LYS A 1 92 ? -9.436 -4.437 24.359 1.00 82.69 92 LYS A O 1
ATOM 749 N N . LYS A 1 93 ? -9.215 -4.002 22.163 1.00 78.88 93 LYS A N 1
ATOM 750 C CA . LYS A 1 93 ? -10.632 -3.723 21.896 1.00 78.88 93 LYS A CA 1
ATOM 751 C C . LYS A 1 93 ? -11.519 -4.950 22.074 1.00 78.88 93 LYS A C 1
ATOM 753 O O . LYS A 1 93 ? -12.614 -4.820 22.608 1.00 78.88 93 LYS A O 1
ATOM 758 N N . GLU A 1 94 ? -11.050 -6.137 21.704 1.00 79.75 94 GLU A N 1
ATOM 759 C CA . GLU A 1 94 ? -11.744 -7.401 21.972 1.00 79.75 94 GLU A CA 1
ATOM 760 C C . GLU A 1 94 ? -11.855 -7.682 23.476 1.00 79.75 94 GLU A C 1
ATOM 762 O O . GLU A 1 94 ? -12.910 -8.113 23.948 1.00 79.75 94 GLU A O 1
ATOM 767 N N . LYS A 1 95 ? -10.798 -7.395 24.249 1.00 86.69 95 LYS A N 1
ATOM 768 C CA . LYS A 1 95 ? -10.827 -7.511 25.712 1.00 86.69 95 LYS A CA 1
ATOM 769 C C . LY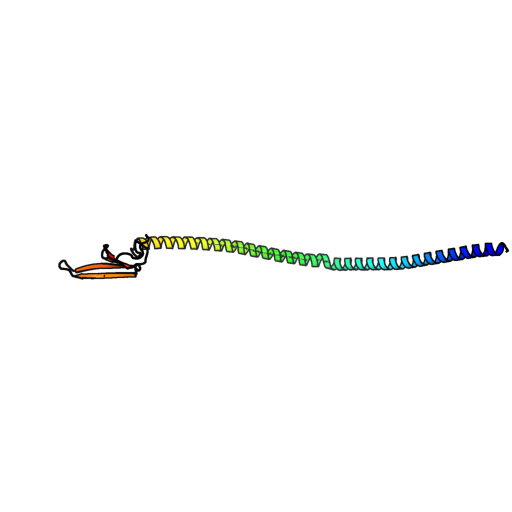S A 1 95 ? -11.804 -6.513 26.341 1.00 86.69 95 LYS A C 1
ATOM 771 O O . LYS A 1 95 ? -12.636 -6.929 27.143 1.00 86.69 95 LYS A O 1
ATOM 776 N N . GLU A 1 96 ? -11.743 -5.243 25.935 1.00 84.44 96 GLU A N 1
ATOM 777 C CA . GLU A 1 96 ? -12.692 -4.202 26.361 1.00 84.44 96 GLU A CA 1
ATOM 778 C C . GLU A 1 96 ? -14.139 -4.627 26.049 1.00 84.44 96 GLU A C 1
ATOM 780 O O . GLU A 1 96 ? -14.993 -4.601 26.930 1.00 84.44 96 GLU A O 1
ATOM 785 N N . LEU A 1 97 ? -14.408 -5.139 24.841 1.00 80.81 97 LEU A N 1
ATOM 786 C CA . LEU A 1 97 ? -15.725 -5.659 24.450 1.00 80.81 97 LEU A CA 1
ATOM 787 C C . LEU A 1 97 ? -16.210 -6.805 25.343 1.00 80.81 97 LEU A C 1
ATOM 789 O O . LEU A 1 97 ? -17.397 -6.880 25.669 1.00 80.81 97 LEU A O 1
ATOM 793 N N . LYS A 1 98 ? -15.313 -7.719 25.721 1.00 84.38 98 LYS A N 1
ATOM 794 C CA . LYS A 1 98 ? -15.651 -8.845 26.596 1.00 84.38 98 LYS A CA 1
ATOM 795 C C . LYS A 1 98 ? -16.003 -8.370 28.007 1.00 84.38 98 LYS A C 1
ATOM 797 O O . LYS A 1 98 ? -16.977 -8.861 28.574 1.00 84.38 98 LYS A O 1
ATOM 802 N N . GLU A 1 99 ? -15.253 -7.412 28.546 1.00 88.25 99 GLU A N 1
ATOM 803 C CA . GLU A 1 99 ? -15.523 -6.802 29.854 1.00 88.25 99 GLU A CA 1
ATOM 804 C C . GLU A 1 99 ? -16.850 -6.034 29.850 1.00 88.25 99 GLU A C 1
ATOM 806 O O . GLU A 1 99 ? -17.682 -6.252 30.730 1.00 88.25 99 GLU A O 1
ATOM 811 N N . THR A 1 100 ? -17.114 -5.218 28.824 1.00 82.69 100 THR A N 1
ATOM 812 C CA . THR A 1 100 ? -18.392 -4.500 28.699 1.00 82.69 100 THR A CA 1
ATOM 813 C C . THR A 1 100 ? -19.570 -5.463 28.573 1.00 82.69 100 THR A C 1
ATOM 815 O O . THR A 1 100 ? -20.597 -5.256 29.211 1.00 82.69 100 THR A O 1
ATOM 818 N N . ARG A 1 101 ? -19.439 -6.556 27.808 1.00 77.38 101 ARG A N 1
ATOM 819 C CA . ARG A 1 101 ? -20.494 -7.582 27.739 1.00 77.38 101 ARG A CA 1
ATOM 820 C C . ARG A 1 101 ? -20.767 -8.219 29.096 1.00 77.38 101 ARG A C 1
ATOM 822 O O . ARG A 1 101 ? -21.928 -8.391 29.441 1.00 77.38 101 ARG A O 1
ATOM 829 N N . ALA A 1 102 ? -19.729 -8.545 29.864 1.00 81.31 102 ALA A N 1
ATOM 830 C CA . ALA A 1 102 ? -19.902 -9.100 31.205 1.00 81.31 102 ALA A CA 1
ATOM 831 C C . ALA A 1 102 ? -20.631 -8.119 32.138 1.00 81.31 102 ALA A C 1
ATOM 833 O O . ALA A 1 102 ? -21.532 -8.527 32.862 1.00 81.31 102 ALA A O 1
ATOM 834 N N . GLN A 1 103 ? -20.302 -6.825 32.069 1.00 81.94 103 GLN A N 1
ATOM 835 C CA . GLN A 1 103 ? -20.998 -5.784 32.830 1.00 81.94 103 GLN A CA 1
ATOM 836 C C . GLN A 1 103 ? -22.462 -5.634 32.412 1.00 81.94 103 GLN A C 1
ATOM 838 O O . GLN A 1 103 ? -23.319 -5.492 33.274 1.00 81.94 103 GLN A O 1
ATOM 843 N N . VAL A 1 104 ? -22.766 -5.704 31.112 1.00 79.75 104 VAL A N 1
ATOM 844 C CA . VAL A 1 104 ? -24.151 -5.664 30.616 1.00 79.75 104 VAL A CA 1
ATOM 845 C C . VAL A 1 104 ? -24.945 -6.872 31.103 1.00 79.75 104 VAL A C 1
ATOM 847 O O . VAL A 1 104 ? -26.083 -6.697 31.516 1.00 79.75 104 VAL A O 1
ATOM 850 N N . TYR A 1 105 ? -24.362 -8.074 31.098 1.00 77.38 105 TYR A N 1
ATOM 851 C CA . TYR A 1 105 ? -25.038 -9.258 31.637 1.00 77.38 105 TYR A CA 1
ATOM 852 C C . TYR A 1 105 ? -25.278 -9.149 33.141 1.00 77.38 105 TYR A C 1
ATOM 854 O O . TYR A 1 105 ? -26.395 -9.388 33.580 1.00 77.38 105 TYR A O 1
ATOM 862 N N . ALA A 1 106 ? -24.277 -8.713 33.907 1.00 79.00 106 ALA A N 1
ATOM 863 C CA . ALA A 1 106 ? -24.439 -8.483 35.340 1.00 79.00 106 ALA A CA 1
ATOM 864 C C . ALA A 1 106 ? -25.516 -7.421 35.627 1.00 79.00 106 ALA A C 1
ATOM 866 O O . ALA A 1 106 ? -26.321 -7.577 36.538 1.00 79.00 106 ALA A O 1
ATOM 867 N N . LEU A 1 107 ? -25.564 -6.350 34.827 1.00 79.44 107 LEU A N 1
ATOM 868 C CA . LEU A 1 107 ? -26.587 -5.315 34.956 1.00 79.44 107 LEU A CA 1
ATOM 869 C C . LEU A 1 107 ? -27.977 -5.832 34.563 1.00 79.44 107 LEU A C 1
ATOM 871 O O . LEU A 1 107 ? -28.955 -5.474 35.205 1.00 79.44 107 LEU A O 1
ATOM 875 N N . ALA A 1 108 ? -28.072 -6.665 33.526 1.00 72.69 108 ALA A N 1
ATOM 876 C CA . ALA A 1 108 ? -29.329 -7.277 33.111 1.00 72.69 108 ALA A CA 1
ATOM 877 C C . ALA A 1 108 ? -29.891 -8.204 34.199 1.00 72.69 108 ALA A C 1
ATOM 879 O O . ALA A 1 108 ? -31.076 -8.112 34.494 1.00 72.69 108 ALA A O 1
A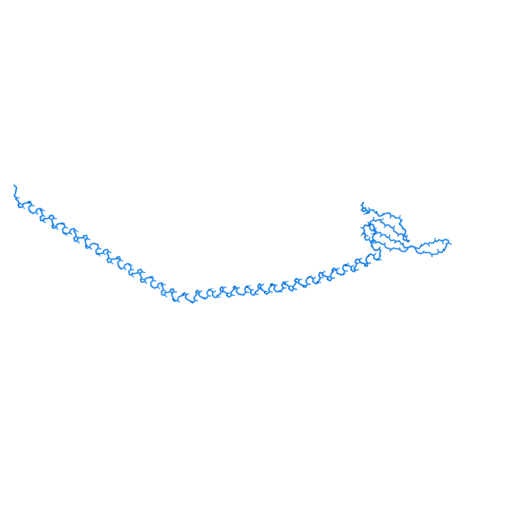TOM 880 N N . GLU A 1 109 ? -29.039 -9.009 34.839 1.00 75.25 109 GLU A N 1
ATOM 881 C CA . GLU A 1 109 ? -29.399 -9.862 35.983 1.00 75.25 109 GLU A CA 1
ATOM 882 C C . GLU A 1 109 ? -29.912 -9.017 37.164 1.00 75.25 109 GLU A C 1
ATOM 884 O O . GLU A 1 109 ? -30.998 -9.251 37.683 1.00 75.25 109 GLU A O 1
ATOM 889 N N . LEU A 1 110 ? -29.212 -7.925 37.496 1.00 73.12 110 LEU A N 1
ATOM 890 C CA . LEU A 1 110 ? -29.659 -6.958 38.508 1.00 73.12 110 LEU A CA 1
ATOM 891 C C . LEU A 1 110 ? -31.007 -6.296 38.171 1.00 73.12 110 LEU A C 1
ATOM 893 O O . LEU A 1 110 ? -31.790 -6.001 39.074 1.00 73.12 110 LEU A O 1
ATOM 897 N N . ILE A 1 111 ? -31.281 -6.015 36.894 1.00 69.50 111 ILE A N 1
ATOM 898 C CA . ILE A 1 111 ? -32.543 -5.405 36.444 1.00 69.50 111 ILE A CA 1
ATOM 899 C C . ILE A 1 111 ? -33.696 -6.415 36.504 1.00 69.50 111 ILE A C 1
ATOM 901 O O . ILE A 1 111 ? -34.810 -6.033 36.869 1.00 69.50 111 ILE A O 1
ATOM 905 N N . GLU A 1 112 ? -33.434 -7.680 36.173 1.00 64.38 112 GLU A N 1
ATOM 906 C CA . GLU A 1 112 ? -34.411 -8.769 36.263 1.00 64.38 112 GLU A CA 1
ATOM 907 C C . GLU A 1 112 ? -34.849 -8.998 37.720 1.00 64.38 112 GLU A C 1
ATOM 909 O O . GLU A 1 112 ? -36.046 -9.081 37.995 1.00 64.38 112 GLU A O 1
ATOM 914 N N . ASP A 1 113 ? -33.907 -8.946 38.665 1.00 65.31 113 ASP A N 1
ATOM 915 C CA . ASP A 1 113 ? -34.180 -9.141 40.095 1.00 65.31 113 ASP A CA 1
ATOM 916 C C . ASP A 1 113 ? -34.875 -7.947 40.781 1.00 65.31 113 ASP A C 1
ATOM 918 O O . ASP A 1 113 ? -35.494 -8.100 41.835 1.00 65.31 113 ASP A O 1
ATOM 922 N N . SER A 1 114 ? -34.789 -6.737 40.218 1.00 66.38 114 SER A N 1
ATOM 923 C CA . SER A 1 114 ? -35.208 -5.499 40.903 1.00 66.38 114 SER A CA 1
ATOM 924 C C . SER A 1 114 ? -36.593 -4.967 40.513 1.00 66.38 114 SER A C 1
ATOM 926 O O . SER A 1 114 ? -36.974 -3.882 40.958 1.00 66.38 114 SER A O 1
ATOM 928 N N . ALA A 1 115 ? -37.368 -5.714 39.715 1.00 68.44 115 ALA A N 1
ATOM 929 C CA . ALA A 1 115 ? -38.700 -5.325 39.220 1.00 68.44 115 ALA A CA 1
ATOM 930 C C . ALA A 1 115 ? -38.745 -3.937 38.534 1.00 68.44 115 ALA A C 1
ATOM 932 O O . ALA A 1 115 ? -39.808 -3.324 38.394 1.00 68.44 115 ALA A O 1
ATOM 933 N N . LEU A 1 116 ? -37.589 -3.446 38.066 1.00 77.12 116 LEU A N 1
ATOM 934 C CA . LEU A 1 116 ? -37.422 -2.138 37.419 1.00 77.12 116 LEU A CA 1
ATOM 935 C C . LEU A 1 116 ? -37.941 -2.110 35.977 1.00 77.12 116 LEU A C 1
ATOM 937 O O . LEU A 1 116 ? -37.931 -1.061 35.334 1.00 77.12 116 LEU A O 1
ATOM 941 N N . VAL A 1 117 ? -38.382 -3.253 35.458 1.00 83.69 117 VAL A N 1
ATOM 942 C CA . VAL A 1 117 ? -38.935 -3.402 34.116 1.00 83.69 117 VAL A CA 1
ATOM 943 C C . VAL A 1 117 ? -40.258 -4.152 34.165 1.00 83.69 117 VAL A C 1
ATOM 945 O O . VAL A 1 117 ? -40.458 -5.068 34.957 1.00 83.69 117 VAL A O 1
ATOM 948 N N . CYS A 1 118 ? -41.184 -3.748 33.302 1.00 82.50 118 CYS A N 1
ATOM 949 C CA . CYS A 1 118 ? -42.481 -4.388 33.170 1.00 82.50 118 CYS A CA 1
ATOM 950 C C . CYS A 1 118 ? -42.312 -5.832 32.654 1.00 82.50 118 CYS A C 1
ATOM 952 O O . CYS A 1 118 ? -41.756 -6.008 31.566 1.00 82.50 118 CYS A O 1
ATOM 954 N N . PRO A 1 119 ? -42.875 -6.853 33.330 1.00 81.44 119 PRO A N 1
ATOM 955 C CA . PRO A 1 119 ? -42.695 -8.263 32.963 1.00 81.44 119 PRO A CA 1
ATOM 956 C C . PRO A 1 119 ? -43.344 -8.645 31.623 1.00 81.44 119 PRO A C 1
ATOM 958 O O . PRO A 1 119 ? -43.058 -9.699 31.067 1.00 81.44 119 PRO A O 1
ATOM 961 N N . GLN A 1 120 ? -44.242 -7.807 31.095 1.00 85.06 120 GLN A N 1
ATOM 962 C CA . GLN A 1 120 ? -44.977 -8.080 29.855 1.00 85.06 120 GLN A CA 1
ATOM 963 C C . GLN A 1 120 ? -44.322 -7.455 28.613 1.00 85.06 120 GLN A C 1
ATOM 965 O O . GLN A 1 120 ? -44.535 -7.936 27.502 1.00 85.06 120 GLN A O 1
ATOM 970 N N . CYS A 1 121 ? -43.568 -6.359 28.762 1.00 85.50 121 CYS A N 1
ATOM 971 C CA . CYS A 1 121 ? -43.065 -5.595 27.610 1.00 85.50 121 CYS A CA 1
ATOM 972 C C . CYS A 1 121 ? -41.672 -4.970 27.790 1.00 85.50 121 CYS A C 1
ATOM 974 O O . CYS A 1 121 ? -41.219 -4.263 26.891 1.00 85.50 121 CYS A O 1
ATOM 976 N N . ASN A 1 122 ? -40.998 -5.208 28.920 1.00 83.56 122 ASN A N 1
ATOM 977 C CA . ASN A 1 122 ? -39.698 -4.630 29.281 1.00 83.56 122 ASN A CA 1
ATOM 978 C C . ASN A 1 122 ? -39.656 -3.091 29.314 1.00 83.56 122 ASN A C 1
ATOM 980 O O . ASN A 1 122 ? -38.579 -2.500 29.249 1.00 83.56 122 ASN A O 1
ATOM 984 N N . ALA A 1 123 ? -40.807 -2.420 29.421 1.00 84.50 123 ALA A N 1
ATOM 985 C CA . ALA A 1 123 ? -40.831 -0.977 29.637 1.00 84.50 123 ALA A CA 1
ATOM 986 C C . ALA A 1 123 ? -40.260 -0.634 31.025 1.00 84.50 123 ALA A C 1
ATOM 988 O O . ALA A 1 123 ? -40.586 -1.336 31.986 1.00 84.50 123 ALA A O 1
ATOM 989 N N . PRO A 1 124 ? -39.446 0.426 31.149 1.00 85.62 124 PRO A N 1
ATOM 990 C CA . PRO A 1 124 ? -38.837 0.808 32.418 1.00 85.62 124 PRO A CA 1
ATOM 991 C C . PRO A 1 124 ? -39.878 1.287 33.442 1.00 85.62 124 PRO A C 1
ATOM 993 O O . PRO A 1 124 ? -40.972 1.750 33.094 1.00 85.62 124 PRO A O 1
ATOM 996 N N . LEU A 1 125 ? -39.523 1.163 34.720 1.00 86.50 125 LEU A N 1
ATOM 997 C CA . LEU A 1 125 ? -40.248 1.741 35.845 1.00 86.50 125 LEU A CA 1
ATOM 998 C C . LEU A 1 125 ? -40.127 3.269 35.792 1.00 86.50 125 LEU A C 1
ATOM 1000 O O . LEU A 1 125 ? -39.029 3.819 35.787 1.00 86.50 125 LEU A O 1
ATOM 1004 N N . SER A 1 126 ? -41.273 3.937 35.765 1.00 88.31 126 SER A N 1
ATOM 1005 C CA . SER A 1 126 ? -41.396 5.392 35.719 1.00 88.31 126 SER A CA 1
ATOM 1006 C C . SER A 1 126 ? -41.289 5.994 37.118 1.00 88.31 126 SER A C 1
ATOM 1008 O O . SER A 1 126 ? -40.551 6.947 37.358 1.00 88.31 126 SER A O 1
ATOM 1010 N N . THR A 1 127 ? -42.037 5.446 38.079 1.00 87.38 127 THR A N 1
ATOM 1011 C CA . THR A 1 127 ? -42.092 5.955 39.456 1.00 87.38 127 THR A CA 1
ATOM 1012 C C . THR A 1 127 ? -42.459 4.834 40.423 1.00 87.38 127 THR A C 1
ATOM 1014 O O . THR A 1 127 ? -43.293 3.987 40.108 1.00 87.38 127 THR A O 1
ATOM 1017 N N . ARG A 1 128 ? -41.850 4.851 41.612 1.00 86.31 128 ARG A N 1
ATOM 1018 C CA . ARG A 1 128 ? -42.185 3.988 42.751 1.00 86.31 128 ARG A CA 1
ATOM 1019 C C . ARG A 1 128 ? -42.575 4.880 43.921 1.00 86.31 128 ARG A C 1
ATOM 1021 O O . ARG A 1 128 ? -41.799 5.767 44.278 1.00 86.31 128 ARG A O 1
ATOM 1028 N N . SER A 1 129 ? -43.755 4.677 44.491 1.00 88.00 129 SER A N 1
ATOM 1029 C CA . SER A 1 129 ? -44.248 5.454 45.630 1.00 88.00 129 SER A CA 1
ATOM 1030 C C . SER A 1 129 ? -44.834 4.542 46.698 1.00 88.00 129 SER A C 1
ATOM 1032 O O . SER A 1 129 ? -45.421 3.512 46.382 1.00 88.00 129 SER A O 1
ATOM 1034 N N . PHE A 1 130 ? -44.701 4.954 47.954 1.00 86.50 130 PHE A N 1
ATOM 1035 C CA . PHE A 1 130 ? -45.333 4.302 49.095 1.00 86.50 130 PHE A CA 1
ATOM 1036 C C . PHE A 1 130 ? -46.504 5.175 49.532 1.00 86.50 130 PHE A C 1
ATOM 1038 O O . PHE A 1 130 ? -46.304 6.333 49.908 1.00 86.50 130 PHE A O 1
ATOM 1045 N N . GLU A 1 131 ? -47.723 4.655 49.416 1.00 83.25 131 GLU A N 1
ATOM 1046 C CA . GLU A 1 131 ? -48.930 5.350 49.860 1.00 83.25 131 GLU A CA 1
ATOM 1047 C C . GLU A 1 131 ? -49.423 4.742 51.174 1.00 83.25 131 GLU A C 1
ATOM 1049 O O . GLU A 1 131 ? -49.583 3.528 51.301 1.00 83.25 131 GLU A O 1
ATOM 1054 N N . GLY A 1 132 ? -49.664 5.598 52.170 1.00 78.00 132 GLY A N 1
ATOM 1055 C CA . GLY A 1 132 ? -50.227 5.180 53.450 1.00 78.00 132 GLY A CA 1
ATOM 1056 C C . GLY A 1 132 ? -51.709 4.832 53.309 1.00 78.00 132 GLY A C 1
ATOM 1057 O O . GLY A 1 132 ? -52.530 5.689 52.981 1.00 78.00 132 GLY A O 1
ATOM 1058 N N . LEU A 1 133 ? -52.062 3.584 53.595 1.00 72.88 133 LEU A N 1
ATOM 1059 C CA . LEU A 1 133 ? -53.432 3.113 53.726 1.00 72.88 133 LEU A CA 1
ATOM 1060 C C . LEU A 1 133 ? -53.888 3.258 55.183 1.00 72.88 133 LEU A C 1
ATOM 1062 O O . LEU A 1 133 ? -53.388 2.586 56.085 1.00 72.88 133 LEU A O 1
ATOM 1066 N N . TYR A 1 134 ? -54.891 4.110 55.401 1.00 68.69 134 TYR A N 1
ATOM 1067 C CA . TYR A 1 134 ? -55.599 4.216 56.676 1.00 68.69 134 TYR A CA 1
ATOM 1068 C C . TYR A 1 134 ? -56.882 3.384 56.632 1.00 68.69 134 TYR A C 1
ATOM 1070 O O . TYR A 1 134 ? -57.845 3.743 55.951 1.00 68.69 134 TYR A O 1
ATOM 1078 N N . GLY A 1 135 ? -56.903 2.272 57.370 1.00 69.62 135 GLY A N 1
ATOM 1079 C CA . GLY A 1 135 ? -58.064 1.391 57.484 1.00 69.62 135 GLY A CA 1
ATOM 1080 C C . GLY A 1 135 ? -58.399 1.019 58.934 1.00 69.62 135 GLY A C 1
ATOM 1081 O O . GLY A 1 135 ? -57.590 1.219 59.838 1.00 69.62 135 GLY A O 1
ATOM 1082 N N . PRO A 1 136 ? -59.581 0.423 59.183 1.00 64.62 136 PRO A N 1
ATOM 1083 C CA . PRO A 1 136 ? -60.020 0.018 60.525 1.00 64.62 136 PRO A CA 1
ATOM 1084 C C . PRO A 1 136 ? -59.129 -1.050 61.193 1.00 64.62 136 PRO A C 1
ATOM 1086 O O . PRO A 1 136 ? -59.284 -1.300 62.385 1.00 64.62 136 PRO A O 1
ATOM 1089 N N . ASN A 1 137 ? -58.191 -1.652 60.450 1.00 64.19 137 ASN A N 1
ATOM 1090 C CA . ASN A 1 137 ? -57.279 -2.702 60.915 1.00 64.19 137 ASN A CA 1
ATOM 1091 C C . ASN A 1 137 ? -55.840 -2.211 61.199 1.00 64.19 137 ASN A C 1
ATOM 1093 O O . ASN A 1 137 ? -54.979 -3.040 61.484 1.00 64.19 137 ASN A O 1
ATOM 1097 N N . GLY A 1 138 ? -55.574 -0.899 61.141 1.00 60.56 138 GLY A N 1
A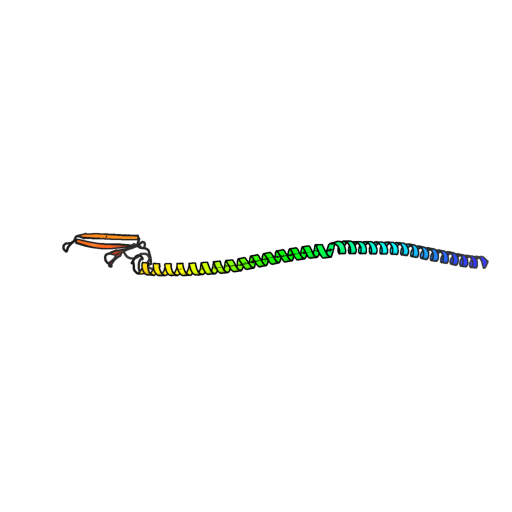TOM 1098 C CA . GLY A 1 138 ? -54.254 -0.303 61.397 1.00 60.56 138 GLY A CA 1
ATOM 1099 C C . GLY A 1 138 ? -53.726 0.547 60.236 1.00 60.56 138 GLY A C 1
ATOM 1100 O O . GLY A 1 138 ? -54.358 0.638 59.183 1.00 60.56 138 GLY A O 1
ATOM 1101 N N . GLU A 1 139 ? -52.573 1.183 60.459 1.00 75.88 139 GLU A N 1
ATOM 1102 C CA . GLU A 1 139 ? -51.802 1.897 59.434 1.00 75.88 139 GLU A CA 1
ATOM 1103 C C . GLU A 1 139 ? -50.979 0.877 58.635 1.00 75.88 139 GLU A C 1
ATOM 1105 O O . GLU A 1 139 ? -50.232 0.089 59.218 1.00 75.88 139 GLU A O 1
ATOM 1110 N N . GLY A 1 140 ? -51.139 0.863 57.312 1.00 76.81 140 GLY A N 1
ATOM 1111 C CA . GLY A 1 140 ? -50.311 0.073 56.401 1.00 76.81 140 GLY A CA 1
ATOM 1112 C C . GLY A 1 140 ? -49.728 0.960 55.308 1.00 76.81 140 GLY A C 1
ATOM 1113 O O . GLY A 1 140 ? -50.316 1.980 54.967 1.00 76.81 140 GLY A O 1
ATOM 1114 N N . GLU A 1 141 ? -48.587 0.582 54.746 1.00 80.69 141 GLU A N 1
ATOM 1115 C CA . GLU A 1 141 ? -48.025 1.228 53.558 1.00 80.69 141 GLU A CA 1
ATOM 1116 C C . GLU A 1 141 ? -48.195 0.277 52.377 1.00 80.69 141 GLU A C 1
ATOM 1118 O O . GLU A 1 141 ? -47.790 -0.882 52.467 1.00 80.69 141 GLU A O 1
ATOM 1123 N N . ALA A 1 142 ? -48.811 0.758 51.298 1.00 82.25 142 ALA A N 1
ATOM 1124 C CA . ALA A 1 142 ? -48.896 0.033 50.040 1.00 82.25 142 ALA A CA 1
ATOM 1125 C C . ALA A 1 142 ? -47.830 0.551 49.080 1.00 82.25 142 ALA A C 1
ATOM 1127 O O . ALA A 1 142 ? -47.693 1.761 48.860 1.00 82.25 142 ALA A O 1
ATOM 1128 N N . GLU A 1 143 ? -47.084 -0.370 48.486 1.00 87.06 143 GLU A N 1
ATOM 1129 C CA . GLU A 1 143 ? -46.113 -0.038 47.459 1.00 87.06 143 GLU A CA 1
ATOM 1130 C C . GLU A 1 143 ? -46.805 0.010 46.095 1.00 87.06 143 GLU A C 1
ATOM 1132 O O . GLU A 1 143 ? -47.346 -0.994 45.626 1.00 87.06 143 GLU A O 1
ATOM 1137 N N . ILE A 1 144 ? -46.751 1.170 45.434 1.00 89.00 144 ILE A N 1
ATOM 1138 C CA . ILE A 1 144 ? -47.300 1.373 44.093 1.00 89.00 144 ILE A CA 1
ATOM 1139 C C . ILE A 1 144 ? -46.163 1.636 43.107 1.00 89.00 144 ILE A C 1
ATOM 1141 O O . ILE A 1 144 ? -45.370 2.570 43.253 1.00 89.00 144 ILE A O 1
ATOM 1145 N N . SER A 1 145 ? -46.111 0.809 42.066 1.00 89.81 145 SER A N 1
ATOM 1146 C CA . SER A 1 145 ? -45.135 0.886 40.982 1.00 89.81 145 SER A CA 1
ATOM 1147 C C . SER A 1 145 ? -45.816 1.266 39.666 1.00 89.81 145 SER A C 1
ATOM 1149 O O . SER A 1 145 ? -46.733 0.579 39.208 1.00 89.81 145 SER A O 1
ATOM 1151 N N . TYR A 1 146 ? -45.346 2.347 39.040 1.00 89.81 146 TYR A N 1
ATOM 1152 C CA . TYR A 1 146 ? -45.832 2.877 37.764 1.00 89.81 146 TYR A CA 1
ATOM 1153 C C . TYR A 1 146 ? -44.809 2.628 36.657 1.00 89.81 146 TYR A C 1
ATOM 1155 O O . TYR A 1 146 ? -43.675 3.090 36.757 1.00 89.81 146 TYR A O 1
ATOM 1163 N N . TYR A 1 147 ? -45.210 1.959 35.576 1.00 89.75 147 TYR A N 1
ATOM 1164 C CA . TYR A 1 147 ? -44.356 1.693 34.412 1.00 89.75 147 TYR A CA 1
ATOM 1165 C C . TYR A 1 147 ? -44.743 2.571 33.216 1.00 89.75 147 TYR A C 1
ATOM 1167 O O . TYR A 1 147 ? -45.923 2.847 33.001 1.00 89.75 147 TYR A O 1
ATOM 1175 N N . ASP A 1 148 ? -43.777 2.912 32.358 1.00 89.31 148 ASP A N 1
ATOM 1176 C CA . ASP A 1 148 ? -44.010 3.775 31.180 1.00 89.31 148 ASP A CA 1
ATOM 1177 C C . ASP A 1 148 ? -45.007 3.182 30.166 1.00 89.31 148 ASP A C 1
ATOM 1179 O O . ASP A 1 148 ? -45.673 3.899 29.420 1.00 89.31 148 ASP A O 1
ATOM 1183 N N . CYS A 1 149 ? -45.171 1.856 30.157 1.00 89.75 149 CYS A N 1
ATOM 1184 C CA . CYS A 1 149 ? -46.181 1.175 29.339 1.00 89.75 149 CYS A CA 1
ATOM 1185 C C . CYS A 1 149 ? -47.627 1.352 29.841 1.00 89.75 149 CYS A C 1
ATOM 1187 O O . CYS A 1 149 ? -48.557 0.814 29.232 1.00 89.75 149 CYS A O 1
ATOM 1189 N N . GLY A 1 150 ? -47.820 2.061 30.955 1.00 88.50 150 GLY A N 1
ATOM 1190 C CA . GLY A 1 150 ? -49.111 2.269 31.600 1.00 88.50 150 GLY A CA 1
ATOM 1191 C C . GLY A 1 150 ? -49.563 1.134 32.520 1.00 88.50 150 GLY A C 1
ATOM 1192 O O . GLY A 1 150 ? -50.703 1.192 32.960 1.00 88.50 150 GLY A O 1
ATOM 1193 N N . LEU A 1 151 ? -48.709 0.137 32.796 1.00 89.31 151 LEU A N 1
ATOM 1194 C CA . LEU A 1 151 ? -48.940 -0.881 33.831 1.00 89.31 151 LEU A CA 1
ATOM 1195 C C . LEU A 1 151 ? -48.767 -0.248 35.217 1.00 89.31 151 LEU A C 1
ATOM 1197 O O . LEU A 1 151 ? -47.800 0.483 35.451 1.00 89.31 151 LEU A O 1
ATOM 1201 N N . THR A 1 152 ? -49.667 -0.570 36.138 1.00 89.19 152 THR A N 1
ATOM 1202 C CA . THR A 1 152 ? -49.569 -0.184 37.549 1.00 89.19 152 THR A CA 1
ATOM 1203 C C . THR A 1 152 ? -49.751 -1.418 38.418 1.00 89.19 152 THR A C 1
ATOM 1205 O O . THR A 1 152 ? -50.721 -2.157 38.245 1.00 89.19 152 THR A O 1
ATOM 1208 N N . ILE A 1 153 ? -48.824 -1.634 39.349 1.00 87.94 153 ILE A N 1
ATOM 1209 C CA . ILE A 1 153 ? -48.864 -2.740 40.312 1.00 87.94 153 ILE A CA 1
ATOM 1210 C C . ILE A 1 153 ? -48.902 -2.136 41.714 1.00 87.94 153 ILE A C 1
ATOM 1212 O O . ILE A 1 153 ? -48.084 -1.270 42.015 1.00 87.94 153 ILE A O 1
ATOM 1216 N N . ALA A 1 154 ? -49.834 -2.592 42.547 1.00 87.69 154 ALA A N 1
ATOM 1217 C CA . ALA A 1 154 ? -49.929 -2.237 43.960 1.00 87.69 154 ALA A CA 1
ATOM 1218 C C . ALA A 1 154 ? -49.845 -3.511 44.810 1.00 87.69 154 ALA A C 1
ATOM 1220 O O . ALA A 1 154 ? -50.640 -4.427 44.596 1.00 87.69 154 ALA A O 1
ATOM 1221 N N . ASP A 1 155 ? -48.865 -3.601 45.713 1.00 82.56 155 ASP A N 1
ATOM 1222 C CA . ASP A 1 155 ? -48.616 -4.774 46.577 1.00 82.56 155 ASP A CA 1
ATOM 1223 C C . ASP A 1 155 ? -48.661 -6.123 45.822 1.00 82.56 155 ASP A C 1
ATOM 1225 O O . ASP A 1 155 ? -49.257 -7.111 46.254 1.00 82.56 155 ASP A O 1
ATOM 1229 N N . GLY A 1 156 ? -48.064 -6.154 44.626 1.00 79.62 156 GLY A N 1
ATOM 1230 C CA . GLY A 1 156 ? -48.016 -7.336 43.755 1.00 79.62 156 GLY A CA 1
ATOM 1231 C C . GLY A 1 156 ? -49.285 -7.608 42.933 1.00 79.62 156 GLY A C 1
ATOM 1232 O O . GLY A 1 156 ? -49.277 -8.515 42.102 1.00 79.62 156 GLY A O 1
ATOM 1233 N N . SER A 1 157 ? -50.351 -6.822 43.105 1.00 83.25 157 SER A N 1
ATOM 1234 C CA . SER A 1 157 ? -51.596 -6.934 42.337 1.00 83.25 157 SER A CA 1
ATOM 1235 C C . SER A 1 157 ? -51.665 -5.906 41.205 1.00 83.25 157 SER A C 1
ATOM 1237 O O . SER A 1 157 ? -51.384 -4.723 41.392 1.00 83.25 157 SER A O 1
ATOM 1239 N N . GLU A 1 158 ? -52.059 -6.350 40.011 1.00 87.06 158 GLU A N 1
ATOM 1240 C CA . GLU A 1 158 ? -52.206 -5.494 38.829 1.00 87.06 158 GLU A CA 1
ATOM 1241 C C . GLU A 1 158 ? -53.441 -4.586 38.966 1.00 87.06 158 GLU A C 1
ATOM 1243 O O . GLU A 1 158 ? -54.577 -5.056 38.990 1.00 87.06 158 GLU A O 1
ATOM 1248 N N . MET A 1 159 ? -53.210 -3.273 39.054 1.00 88.69 159 MET A N 1
ATOM 1249 C CA . MET A 1 159 ? -54.254 -2.240 39.111 1.00 88.69 159 MET A CA 1
ATOM 1250 C C . MET A 1 159 ? -54.680 -1.787 37.709 1.00 88.69 159 MET A C 1
ATOM 1252 O O . MET A 1 159 ? -55.843 -1.454 37.479 1.00 88.69 159 MET A O 1
ATOM 1256 N N . SER A 1 160 ? -53.740 -1.744 36.762 1.00 89.56 160 SER A N 1
ATOM 1257 C CA . SER A 1 160 ? -53.989 -1.292 35.391 1.00 89.56 160 SER A CA 1
ATOM 1258 C C . SER A 1 160 ? -53.149 -2.092 34.391 1.00 89.56 160 SER A C 1
ATOM 1260 O O . SER A 1 160 ? -51.989 -2.386 34.678 1.00 89.56 160 SER A O 1
ATOM 1262 N N . PRO A 1 161 ? -53.697 -2.453 33.216 1.00 89.31 161 PRO A N 1
ATOM 1263 C CA . PRO A 1 161 ? -53.007 -3.349 32.305 1.00 89.31 161 PRO A CA 1
ATOM 1264 C C . PRO A 1 161 ? -51.906 -2.690 31.484 1.00 89.31 161 PRO A C 1
ATOM 1266 O O . PRO A 1 161 ? -52.001 -1.538 31.055 1.00 89.31 161 PRO A O 1
ATOM 1269 N N . CYS A 1 162 ? -50.882 -3.485 31.173 1.00 88.88 162 CYS A N 1
ATOM 1270 C CA . CYS A 1 162 ? -49.825 -3.101 30.244 1.00 88.88 162 CYS A CA 1
ATOM 1271 C C . CYS A 1 162 ? -50.390 -2.852 28.833 1.00 88.88 162 CYS A C 1
ATOM 1273 O O . CYS A 1 162 ? -50.934 -3.760 28.201 1.00 88.88 162 CYS A O 1
ATOM 1275 N N . LYS A 1 163 ? -50.194 -1.640 28.295 1.00 86.94 163 LYS A N 1
ATOM 1276 C CA . LYS A 1 163 ? -50.657 -1.269 26.941 1.00 86.94 163 LYS A CA 1
ATOM 1277 C C . LYS A 1 163 ? -49.726 -1.741 25.821 1.00 86.94 163 LYS A C 1
ATOM 1279 O O . LYS A 1 163 ? -50.119 -1.740 24.661 1.00 86.94 163 LYS A O 1
ATOM 1284 N N . GLY A 1 164 ? -48.498 -2.132 26.161 1.00 77.50 164 GLY A N 1
ATOM 1285 C CA . GLY A 1 164 ? -47.464 -2.581 25.224 1.00 77.50 164 GLY A CA 1
ATOM 1286 C C . GLY A 1 164 ? -47.389 -4.097 25.043 1.00 77.50 164 GLY A C 1
ATOM 1287 O O . GLY A 1 164 ? -46.367 -4.587 24.564 1.00 77.50 164 GLY A O 1
ATOM 1288 N N . LYS A 1 165 ? -48.413 -4.847 25.472 1.00 70.44 165 LYS A N 1
ATOM 1289 C CA . LYS A 1 165 ? -48.430 -6.312 25.400 1.00 70.44 165 LYS A CA 1
ATOM 1290 C C . LYS A 1 165 ? -48.196 -6.745 23.946 1.00 70.44 165 LYS A C 1
ATOM 1292 O O . LYS A 1 165 ? -49.017 -6.448 23.078 1.00 70.44 165 LYS A O 1
ATOM 1297 N N . LYS A 1 166 ? -47.059 -7.393 23.666 1.00 58.81 166 LYS A N 1
ATOM 1298 C CA . LYS A 1 166 ? -46.851 -8.026 22.356 1.00 58.81 166 LYS A CA 1
ATOM 1299 C C . LYS A 1 166 ? -47.900 -9.142 22.206 1.00 58.81 166 LYS A C 1
ATOM 1301 O O . LYS A 1 166 ? -48.105 -9.860 23.187 1.00 58.81 166 LYS A O 1
ATOM 1306 N N . PRO A 1 167 ? -48.594 -9.234 21.056 1.00 51.62 167 PRO A N 1
ATOM 1307 C CA . PRO A 1 167 ? -49.563 -10.297 20.798 1.00 51.62 167 PRO A CA 1
ATOM 1308 C C . PRO A 1 167 ? -48.916 -11.684 20.838 1.00 51.62 167 PRO A C 1
ATOM 1310 O O . PRO A 1 167 ? -47.704 -11.780 20.527 1.00 51.62 167 PRO A O 1
#

pLDDT: mean 77.9, std 9.65, range [51.62, 94.5]

Sequence (167 aa):
MSNEFIFGTQIASIIVFVLTLFGIYRSLVSQKDSVIELLREQSRQQENKILELQNQSPDVLSRQLSERVEIALKEIERLSLDGGNHKKEIFKKEKELKETRAQVYALAELIEDSALVCPQCNAPLSTRSFEGLYGPNGEGEAEISYYDCGLTIADGSEMSPCKGKKP

Organism: NCBI:txid1122189

Foldseek 3Di:
DDVVVVVVVVVVVVVVVVVVVVVVVVVVVVVVVVVVVVVVVVVVVVVVVVVVCVVVPPPPVVVVVVVVVVVVVVVVVVVVVVVVVVVVVVVVVVVVVVVVVVVVVVVVVVCVVPVQADPQARFGWPDWDWDWDDDPVDIDTWIWTAGPQRWIAINNHTPTDRNRHDD

Secondary structure (DSSP, 8-state):
--HHHHHHHHHHHHHHHHHHHHHHHHHHHHHHHHHHHHHHHHHHHHHHHHHHHHHHHHHHHHHHHHHHHHHHHHHHHHHHHHHHHHHHHHHHHHHHHHHHHHHHHHHHHHHHHTT-B-TTT-PBEEEEEEEEEEETTEEEEEEEEEETTS-EEETTEEEE--TT---

Radius of gyration: 56.28 Å; chains: 1; bounding box: 99×21×160 Å